Protein AF-A0A1X0S828-F1 (afdb_monomer_lite)

Secondary structure (DSSP, 8-state):
-HHHHHHHHHHTTTT---HHHHHHHHHHHHHHHHHHHHHHH-SSHHHHHHHHHHHHHHHHHHHHHS-TTSSS---HHHHHHHHHHHHHHHHHHHHHHHHTT-----

pLDDT: mean 76.07, std 9.84, range [50.94, 91.0]

Organism: Rhizopus microsporus (NCBI:txid58291)

Radius of gyration: 16.4 Å; chains: 1; bounding box: 39×34×43 Å

Sequence (106 aa):
MIKGLIRQGFDRYVYCTDPATLRELRPKVENTLELLNIAAKRNGYERDIVINLCRLKYHWDKYNLYPPEQGRKVNKNIREAFDRSYDEFVLLKEQLNKDLNLCLPL

Foldseek 3Di:
DVVVQLVVLVVVCVVPPDPVVCVLCVVQNVLQVVLVVCLVPDPDPSVVVSVVLVVLVVVVVVCVVVVVPVPDDPDPVVVVVVVVSVVVSVVVVVCCCVPSVHSGDD

Structure (mmCIF, N/CA/C/O backbone):
data_AF-A0A1X0S828-F1
#
_entry.id   AF-A0A1X0S828-F1
#
loop_
_atom_site.group_PDB
_atom_site.id
_atom_site.type_symbol
_atom_site.label_atom_id
_atom_site.label_alt_id
_atom_site.label_comp_id
_atom_site.label_asym_id
_atom_site.label_entity_id
_atom_site.label_seq_id
_atom_site.pdbx_PDB_ins_code
_atom_site.Cartn_x
_atom_site.Cartn_y
_atom_site.Cartn_z
_atom_site.occupancy
_atom_site.B_iso_or_equiv
_atom_site.auth_seq_id
_atom_site.auth_comp_id
_atom_site.auth_asym_id
_atom_site.auth_atom_id
_atom_site.pdbx_PDB_model_num
ATOM 1 N N . MET A 1 1 ? -11.809 -6.572 0.891 1.00 50.94 1 MET A N 1
ATOM 2 C CA . MET A 1 1 ? -10.766 -7.634 0.898 1.00 50.94 1 MET A CA 1
ATOM 3 C C . MET A 1 1 ? -9.480 -7.052 0.302 1.00 50.94 1 MET A C 1
ATOM 5 O O . MET A 1 1 ? -9.599 -6.359 -0.699 1.00 50.94 1 MET A O 1
ATOM 9 N N . ILE A 1 2 ? -8.283 -7.280 0.869 1.00 55.53 2 ILE A N 1
ATOM 10 C CA . ILE A 1 2 ? -7.039 -6.589 0.434 1.00 55.53 2 ILE A CA 1
ATOM 11 C C . ILE A 1 2 ? -6.616 -6.899 -1.003 1.00 55.53 2 ILE A C 1
ATOM 13 O O . ILE A 1 2 ? -6.082 -6.027 -1.679 1.00 55.53 2 ILE A O 1
ATOM 17 N N . LYS A 1 3 ? -6.970 -8.089 -1.512 1.00 57.62 3 LYS A N 1
ATOM 18 C CA . LYS A 1 3 ? -6.867 -8.407 -2.943 1.00 57.62 3 LYS A CA 1
ATOM 19 C C . LYS A 1 3 ? -7.546 -7.339 -3.806 1.00 57.62 3 LYS A C 1
ATOM 21 O O . LYS A 1 3 ? -7.018 -7.008 -4.851 1.00 57.62 3 LYS A O 1
ATOM 26 N N . GLY A 1 4 ? -8.665 -6.773 -3.347 1.00 62.06 4 GLY A N 1
ATOM 27 C CA . GLY A 1 4 ? -9.373 -5.682 -4.017 1.00 62.06 4 GLY A CA 1
ATOM 28 C C . GLY A 1 4 ? -8.643 -4.338 -3.964 1.00 62.06 4 GLY A C 1
ATOM 29 O O . GLY A 1 4 ? -8.675 -3.627 -4.950 1.00 62.06 4 GLY A O 1
ATOM 30 N N . LEU A 1 5 ? -7.937 -4.006 -2.875 1.00 62.84 5 LEU A N 1
ATOM 31 C CA . LEU A 1 5 ? -7.099 -2.794 -2.802 1.00 62.84 5 LEU A CA 1
ATOM 32 C C . LEU A 1 5 ? -5.894 -2.898 -3.728 1.00 62.84 5 LEU A C 1
ATOM 34 O O . LEU A 1 5 ? -5.643 -2.025 -4.545 1.00 62.84 5 LEU A O 1
ATOM 38 N N . ILE A 1 6 ? -5.139 -3.984 -3.583 1.00 64.25 6 ILE A N 1
ATOM 39 C CA . ILE A 1 6 ? -3.951 -4.225 -4.397 1.00 64.25 6 ILE A CA 1
ATOM 40 C C . ILE A 1 6 ? -4.365 -4.189 -5.869 1.00 64.25 6 ILE A C 1
ATOM 42 O O . ILE A 1 6 ? -3.772 -3.467 -6.662 1.00 64.25 6 ILE A O 1
ATOM 46 N N . ARG A 1 7 ? -5.473 -4.862 -6.201 1.00 68.00 7 ARG A N 1
ATOM 47 C CA . ARG A 1 7 ? -6.074 -4.820 -7.530 1.00 68.00 7 ARG A CA 1
ATOM 48 C C . ARG A 1 7 ? -6.531 -3.419 -7.945 1.00 68.00 7 ARG A C 1
ATOM 50 O O . ARG A 1 7 ? -6.252 -3.065 -9.070 1.00 68.00 7 ARG A O 1
ATOM 57 N N . GLN A 1 8 ? -7.109 -2.590 -7.073 1.00 69.44 8 GLN A N 1
ATOM 58 C CA . GLN A 1 8 ? -7.425 -1.183 -7.384 1.00 69.44 8 GLN A CA 1
ATOM 59 C C . GLN A 1 8 ? -6.179 -0.357 -7.741 1.00 69.44 8 GLN A C 1
ATOM 61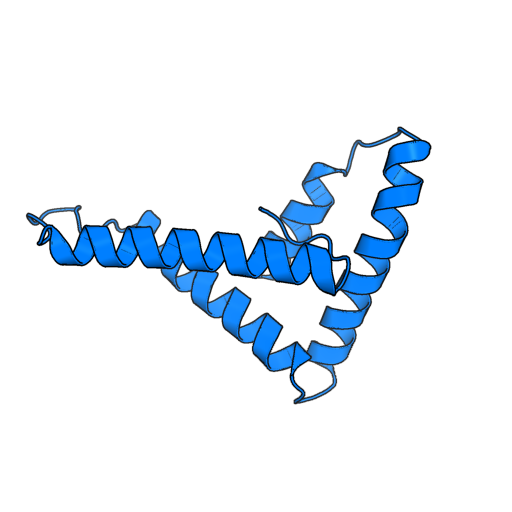 O O . GLN A 1 8 ? -6.240 0.480 -8.640 1.00 69.44 8 GLN A O 1
ATOM 66 N N . GLY A 1 9 ? -5.048 -0.604 -7.069 1.00 69.75 9 GLY A N 1
ATOM 67 C CA . GLY A 1 9 ? -3.764 0.018 -7.407 1.00 69.75 9 GLY A CA 1
ATOM 68 C C . GLY A 1 9 ? -3.300 -0.351 -8.818 1.00 69.75 9 GLY A C 1
ATOM 69 O O . GLY A 1 9 ? -2.872 0.520 -9.570 1.00 69.75 9 GLY A O 1
ATOM 70 N N . PHE A 1 10 ? -3.465 -1.618 -9.205 1.00 72.12 10 PHE A N 1
ATOM 71 C CA . PHE A 1 10 ? -3.171 -2.109 -10.555 1.00 72.12 10 PHE A CA 1
ATOM 72 C C . PHE A 1 10 ? -4.188 -1.648 -11.609 1.00 72.12 10 PHE A C 1
ATOM 74 O O . PHE A 1 10 ? -3.801 -1.221 -12.696 1.00 72.12 10 PHE A O 1
ATOM 81 N N . ASP A 1 11 ? -5.479 -1.685 -11.282 1.00 78.56 11 ASP A N 1
ATOM 82 C CA . ASP A 1 11 ? -6.587 -1.338 -12.173 1.00 78.56 11 ASP A CA 1
ATOM 83 C C . ASP A 1 11 ? -6.494 0.131 -12.620 1.00 78.56 11 ASP A C 1
ATOM 85 O O . ASP A 1 11 ? -6.839 0.455 -13.756 1.00 78.56 11 ASP A O 1
ATOM 89 N N . ARG A 1 12 ? -5.946 1.018 -11.772 1.00 76.50 12 ARG A N 1
ATOM 90 C CA . ARG A 1 12 ? -5.702 2.433 -12.108 1.00 76.50 12 ARG A CA 1
ATOM 91 C C . ARG A 1 12 ? -4.809 2.614 -13.339 1.00 76.50 12 ARG A C 1
ATOM 93 O O . ARG A 1 12 ? -4.944 3.610 -14.044 1.00 76.50 12 ARG A O 1
ATOM 100 N N . TYR A 1 13 ? -3.923 1.657 -13.603 1.00 78.19 13 TYR A N 1
ATOM 101 C CA . TYR A 1 13 ? -2.970 1.701 -14.709 1.00 78.19 13 TYR A CA 1
ATOM 102 C C . TYR A 1 13 ? -3.255 0.644 -15.781 1.00 78.19 13 TYR A C 1
ATOM 104 O O . TYR A 1 13 ? -2.434 0.457 -16.674 1.00 78.19 13 TYR A O 1
ATOM 112 N N . VAL A 1 14 ? -4.417 -0.024 -15.743 1.00 80.19 14 VAL A N 1
ATOM 113 C CA . VAL A 1 14 ? -4.727 -1.149 -16.647 1.00 80.19 14 VAL A CA 1
ATOM 114 C C . VAL A 1 14 ? -4.751 -0.748 -18.127 1.00 80.19 14 VAL A C 1
ATOM 116 O O . VAL A 1 14 ? -4.454 -1.563 -18.994 1.00 80.19 14 VAL A O 1
ATOM 119 N N . TYR A 1 15 ? -5.057 0.521 -18.411 1.00 82.69 15 TYR A N 1
ATOM 120 C CA . TYR A 1 15 ? -5.063 1.098 -19.759 1.00 82.69 15 TYR A CA 1
ATOM 121 C C . TYR A 1 15 ? -3.844 1.991 -20.034 1.00 82.69 15 TYR A C 1
ATOM 123 O O . TYR A 1 15 ? -3.821 2.712 -21.029 1.00 82.69 15 TYR A O 1
ATOM 131 N N . CYS A 1 16 ? -2.840 1.995 -19.151 1.00 81.88 16 CYS A N 1
ATOM 132 C CA . CYS A 1 16 ? -1.635 2.787 -19.355 1.00 81.88 16 CYS A CA 1
ATOM 133 C C . CYS A 1 16 ? -0.797 2.167 -20.479 1.00 81.88 16 CYS A C 1
ATOM 135 O O . CYS A 1 16 ? -0.304 1.048 -20.356 1.00 81.88 16 CYS A O 1
ATOM 137 N N . THR A 1 17 ? -0.631 2.901 -21.576 1.00 84.56 17 THR A N 1
ATOM 138 C CA . THR A 1 17 ? 0.182 2.487 -22.731 1.00 84.56 17 THR A CA 1
ATOM 139 C C . THR A 1 17 ? 1.461 3.306 -22.880 1.00 84.56 17 THR A C 1
ATOM 141 O O . THR A 1 17 ? 2.261 3.026 -23.769 1.00 84.56 17 THR A O 1
ATOM 144 N N . ASP A 1 18 ? 1.656 4.324 -22.037 1.00 91.00 18 ASP A N 1
ATOM 145 C CA . ASP A 1 18 ? 2.819 5.204 -22.101 1.00 91.00 18 ASP A CA 1
ATOM 146 C C . ASP A 1 18 ? 4.103 4.463 -21.661 1.00 91.00 18 ASP A C 1
ATOM 148 O O . ASP A 1 18 ? 4.201 4.023 -20.509 1.00 91.00 18 ASP A O 1
ATOM 152 N N . PRO A 1 19 ? 5.117 4.322 -22.536 1.00 87.62 19 PRO A N 1
ATOM 153 C CA . PRO A 1 19 ? 6.315 3.540 -22.231 1.00 87.62 19 PRO A CA 1
ATOM 154 C C . PRO A 1 19 ? 7.203 4.117 -21.122 1.00 87.62 19 PRO A C 1
ATOM 156 O O . PRO A 1 19 ? 8.026 3.382 -20.568 1.00 87.62 19 PRO A O 1
ATOM 159 N N . ALA A 1 20 ? 7.123 5.420 -20.834 1.00 88.94 20 ALA A N 1
ATOM 160 C CA . ALA A 1 20 ? 7.870 6.027 -19.733 1.00 88.94 20 ALA A CA 1
ATOM 161 C C . ALA A 1 20 ? 7.209 5.672 -18.394 1.00 88.94 20 ALA A C 1
ATOM 163 O O . ALA A 1 20 ? 7.852 5.103 -17.513 1.00 88.94 20 ALA A O 1
ATOM 164 N N . THR A 1 21 ? 5.896 5.866 -18.307 1.00 83.94 21 THR A N 1
ATOM 165 C CA . THR A 1 21 ? 5.081 5.525 -17.137 1.00 83.94 21 THR A CA 1
ATOM 166 C C . THR A 1 21 ? 5.150 4.029 -16.816 1.00 83.94 21 THR A C 1
ATOM 168 O O . THR A 1 21 ? 5.357 3.645 -15.666 1.00 83.94 21 THR A O 1
ATOM 171 N N . LEU A 1 22 ? 5.060 3.154 -17.824 1.00 83.56 22 LEU A N 1
ATOM 172 C CA . LEU A 1 22 ? 5.186 1.704 -17.625 1.00 83.56 22 LEU A CA 1
ATOM 173 C C . LEU A 1 22 ? 6.567 1.293 -17.092 1.00 83.56 22 LEU A C 1
ATOM 175 O O . LEU A 1 22 ? 6.658 0.378 -16.270 1.00 83.56 22 LEU A O 1
ATOM 179 N N . ARG A 1 23 ? 7.639 1.974 -17.522 1.00 87.75 23 ARG A N 1
ATOM 180 C CA . ARG A 1 23 ? 8.996 1.734 -17.007 1.00 87.75 23 ARG A CA 1
ATOM 181 C C . ARG A 1 23 ? 9.123 2.100 -15.532 1.00 87.75 23 ARG A C 1
ATOM 183 O O . ARG A 1 23 ? 9.769 1.362 -14.795 1.00 87.75 23 ARG A O 1
ATOM 190 N N . GLU A 1 24 ? 8.488 3.182 -15.098 1.00 86.44 24 GLU A N 1
ATOM 191 C CA . GLU A 1 24 ? 8.484 3.597 -13.691 1.00 86.44 24 GLU A CA 1
ATOM 192 C C . GLU A 1 24 ? 7.598 2.714 -12.804 1.00 86.44 24 GLU A C 1
ATOM 194 O O . GLU A 1 24 ? 7.929 2.453 -11.646 1.00 86.44 24 GLU A O 1
ATOM 199 N N . LEU A 1 25 ? 6.468 2.239 -13.334 1.00 83.81 25 LEU A N 1
ATOM 200 C CA . LEU A 1 25 ? 5.530 1.400 -12.588 1.00 83.81 25 LEU A CA 1
ATOM 201 C C . LEU A 1 25 ? 6.057 -0.017 -12.378 1.00 83.81 25 LEU A C 1
ATOM 203 O O . LEU A 1 25 ? 5.844 -0.589 -11.311 1.00 83.81 25 LEU A O 1
ATOM 207 N N . ARG A 1 26 ? 6.762 -0.582 -13.362 1.00 85.38 26 ARG A N 1
ATOM 208 C CA . ARG A 1 26 ? 7.256 -1.964 -13.319 1.00 85.38 26 ARG A CA 1
ATOM 209 C C . ARG A 1 26 ? 7.973 -2.352 -12.012 1.00 85.38 26 ARG A C 1
ATOM 211 O O . ARG A 1 26 ? 7.529 -3.321 -11.397 1.00 85.38 26 ARG A O 1
ATOM 218 N N . PRO A 1 27 ? 8.997 -1.625 -11.527 1.00 87.56 27 PRO A N 1
ATOM 219 C CA . PRO A 1 27 ? 9.657 -1.984 -10.271 1.00 87.56 27 PRO A CA 1
ATOM 220 C C . PRO A 1 27 ? 8.709 -1.896 -9.066 1.00 87.56 27 PRO A C 1
ATOM 222 O O . PRO A 1 27 ? 8.810 -2.702 -8.145 1.00 87.56 27 PRO A O 1
ATOM 225 N N . LYS A 1 28 ? 7.736 -0.973 -9.080 1.00 86.06 28 LYS A N 1
ATOM 226 C CA . LYS A 1 28 ? 6.744 -0.851 -8.000 1.00 86.06 28 LYS A CA 1
ATOM 227 C C . LYS A 1 28 ? 5.816 -2.051 -7.930 1.00 86.06 28 LYS A C 1
ATOM 229 O O . LYS A 1 28 ? 5.473 -2.525 -6.845 1.00 86.06 28 LYS A O 1
ATOM 234 N N . VAL A 1 29 ? 5.412 -2.543 -9.096 1.00 83.75 29 VAL A N 1
ATOM 235 C CA . VAL A 1 29 ? 4.616 -3.762 -9.238 1.00 83.75 29 VAL A CA 1
ATOM 236 C C . VAL A 1 29 ? 5.383 -4.966 -8.702 1.00 83.75 29 VAL A C 1
ATOM 238 O O . VAL A 1 29 ? 4.855 -5.694 -7.863 1.00 83.75 29 VAL A O 1
ATOM 241 N N . GLU A 1 30 ? 6.622 -5.147 -9.155 1.00 87.69 30 GLU A N 1
ATOM 242 C CA . GLU A 1 30 ? 7.481 -6.267 -8.762 1.00 87.69 30 GLU A CA 1
ATOM 243 C C . GLU A 1 30 ? 7.712 -6.274 -7.240 1.00 87.69 30 GLU A C 1
ATOM 245 O O . GLU A 1 30 ? 7.439 -7.283 -6.588 1.00 87.69 30 GLU A O 1
ATOM 250 N N . ASN A 1 31 ? 8.058 -5.126 -6.648 1.00 87.56 31 ASN A N 1
ATOM 251 C CA . ASN A 1 31 ? 8.231 -4.985 -5.198 1.00 87.56 31 ASN A CA 1
ATOM 2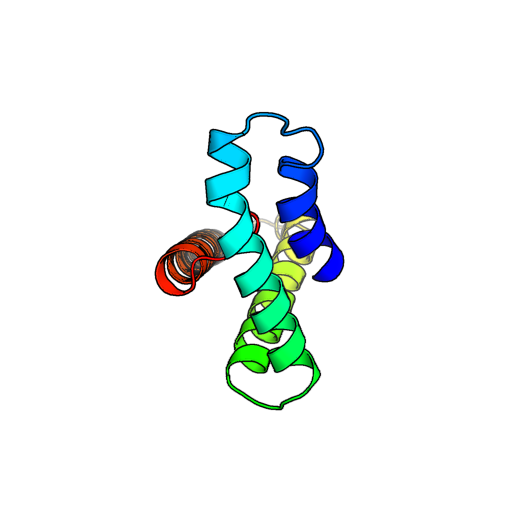52 C C . ASN A 1 31 ? 6.947 -5.286 -4.413 1.00 87.56 31 ASN A C 1
ATOM 254 O O . ASN A 1 31 ? 6.981 -5.948 -3.375 1.00 87.56 31 ASN A O 1
ATOM 258 N N . THR A 1 32 ? 5.796 -4.824 -4.911 1.00 84.69 32 THR A N 1
ATOM 259 C CA . THR A 1 32 ? 4.501 -5.072 -4.260 1.00 84.69 32 THR A CA 1
ATOM 260 C C . THR A 1 32 ? 4.152 -6.557 -4.275 1.00 84.69 32 THR A C 1
ATOM 262 O O . THR A 1 32 ? 3.688 -7.090 -3.269 1.00 84.69 32 THR A O 1
ATOM 265 N N . LEU A 1 33 ? 4.387 -7.248 -5.393 1.00 85.56 33 LEU A N 1
ATOM 266 C CA . LEU A 1 33 ? 4.155 -8.688 -5.490 1.00 85.56 33 LEU A CA 1
ATOM 267 C C . LEU A 1 33 ? 5.103 -9.476 -4.583 1.00 85.56 33 LEU A C 1
ATOM 269 O O . LEU A 1 33 ? 4.656 -10.411 -3.917 1.00 85.56 33 LEU A O 1
ATOM 273 N N . GLU A 1 34 ? 6.371 -9.076 -4.508 1.00 88.56 34 GLU A N 1
ATOM 274 C CA . GLU A 1 34 ? 7.363 -9.720 -3.648 1.00 88.56 34 GLU A CA 1
ATOM 275 C C . GLU A 1 34 ? 7.004 -9.568 -2.164 1.00 88.56 34 GLU A C 1
ATOM 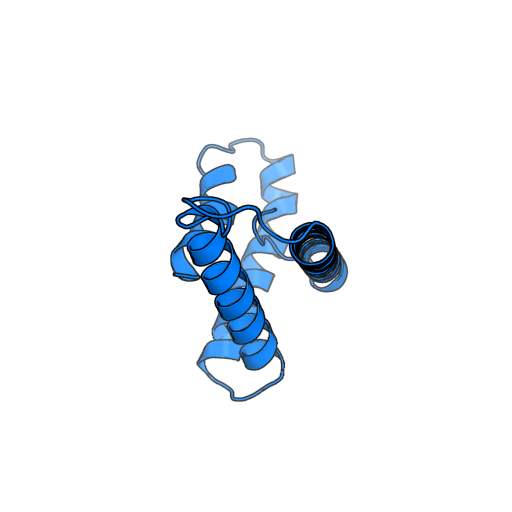277 O O . GLU A 1 34 ? 6.959 -10.564 -1.440 1.00 88.56 34 GLU A O 1
ATOM 282 N N . LEU A 1 35 ? 6.615 -8.363 -1.724 1.00 85.88 35 LEU A N 1
ATOM 283 C CA . LEU A 1 35 ? 6.127 -8.115 -0.363 1.00 85.88 35 LEU A CA 1
ATOM 284 C C . LEU A 1 35 ? 4.967 -9.055 -0.002 1.00 85.88 35 LEU A C 1
ATOM 286 O O . LEU A 1 35 ? 4.955 -9.665 1.067 1.00 85.88 35 LEU A O 1
ATOM 290 N N . LEU A 1 36 ? 3.996 -9.204 -0.905 1.00 83.50 36 LEU A N 1
ATOM 291 C CA . LEU A 1 36 ? 2.835 -10.071 -0.694 1.00 83.50 36 LEU A CA 1
ATOM 292 C C . LEU A 1 36 ? 3.214 -11.553 -0.669 1.00 83.50 36 LEU A C 1
ATOM 294 O O . LEU A 1 36 ? 2.659 -12.320 0.119 1.00 83.50 36 LEU A O 1
ATOM 298 N N . ASN A 1 37 ? 4.157 -11.957 -1.516 1.00 86.44 37 ASN A N 1
ATOM 299 C CA . ASN A 1 37 ? 4.679 -13.317 -1.566 1.00 86.44 37 ASN A CA 1
ATOM 300 C C . ASN A 1 37 ? 5.400 -13.676 -0.257 1.00 86.44 37 ASN A C 1
ATOM 302 O O . ASN A 1 37 ? 5.169 -14.750 0.305 1.00 86.44 37 ASN A O 1
ATOM 306 N N . ILE A 1 38 ? 6.217 -12.758 0.269 1.00 85.88 38 ILE A N 1
ATOM 307 C CA . ILE A 1 38 ? 6.911 -12.915 1.552 1.00 85.88 38 ILE A CA 1
ATOM 308 C C . ILE A 1 38 ? 5.899 -12.960 2.700 1.00 85.88 38 ILE A C 1
ATOM 310 O O . ILE A 1 38 ? 5.924 -13.904 3.492 1.00 85.88 38 ILE A O 1
ATOM 314 N N . ALA A 1 39 ? 4.956 -12.014 2.740 1.00 84.56 39 ALA A N 1
ATOM 315 C CA . ALA A 1 39 ? 3.889 -11.954 3.739 1.00 84.56 39 ALA A CA 1
ATOM 316 C C . ALA A 1 39 ? 3.026 -13.230 3.780 1.00 84.56 39 ALA A C 1
ATOM 318 O O . ALA A 1 39 ? 2.569 -13.653 4.845 1.00 84.56 39 ALA A O 1
ATOM 319 N N . ALA A 1 40 ? 2.794 -13.860 2.624 1.00 82.31 40 ALA A N 1
ATOM 320 C CA . ALA A 1 40 ? 2.031 -15.101 2.528 1.00 82.31 40 ALA A CA 1
ATOM 321 C C . ALA A 1 40 ? 2.812 -16.323 3.041 1.00 82.31 40 ALA A C 1
ATOM 323 O O . ALA A 1 40 ? 2.215 -17.225 3.630 1.00 82.31 40 ALA A O 1
ATOM 324 N N . LYS A 1 41 ? 4.130 -16.362 2.816 1.00 83.56 41 LYS A N 1
ATOM 325 C CA . LYS A 1 41 ? 4.987 -17.521 3.119 1.00 83.56 41 LYS A CA 1
ATOM 326 C C . LYS A 1 41 ? 5.579 -17.506 4.525 1.00 83.56 41 LYS A C 1
ATOM 328 O O . LYS A 1 41 ? 5.840 -18.573 5.074 1.00 83.56 41 LYS A O 1
ATOM 333 N N . ARG A 1 42 ? 5.844 -16.328 5.092 1.00 76.38 42 ARG A N 1
ATOM 334 C CA . ARG A 1 42 ? 6.558 -16.166 6.366 1.00 76.38 42 ARG A CA 1
ATOM 335 C C . ARG A 1 42 ? 5.708 -15.402 7.377 1.00 76.38 42 ARG A C 1
ATOM 337 O O . ARG A 1 42 ? 4.949 -14.509 7.018 1.00 76.38 42 ARG A O 1
ATOM 344 N N . ASN A 1 43 ? 5.877 -15.720 8.658 1.00 75.00 43 ASN A N 1
ATOM 345 C CA . ASN A 1 43 ? 5.368 -14.899 9.761 1.00 75.00 43 ASN A CA 1
ATOM 346 C C . ASN A 1 43 ? 6.411 -13.831 10.126 1.00 75.00 43 ASN A C 1
ATOM 348 O O . ASN A 1 43 ? 7.010 -13.892 11.194 1.00 75.00 43 ASN A O 1
ATOM 352 N N . GLY A 1 44 ? 6.683 -12.927 9.183 1.00 82.50 44 GLY A N 1
ATOM 353 C CA . GLY A 1 44 ? 7.614 -11.806 9.344 1.00 82.50 44 GLY A CA 1
ATOM 354 C C . GLY A 1 44 ? 6.906 -10.452 9.348 1.00 82.50 44 GLY A C 1
ATOM 355 O O . GLY A 1 44 ? 5.681 -10.380 9.226 1.00 82.50 44 GLY A O 1
ATOM 356 N N . TYR A 1 45 ? 7.687 -9.375 9.431 1.00 83.00 45 TYR A N 1
ATOM 357 C CA . TYR A 1 45 ? 7.180 -8.000 9.450 1.00 83.00 45 TYR A CA 1
ATOM 358 C C . TYR A 1 45 ? 6.291 -7.668 8.243 1.00 83.00 45 TYR A C 1
ATOM 360 O O . TYR A 1 45 ? 5.308 -6.946 8.377 1.00 83.00 45 TYR A O 1
ATOM 368 N N . GLU A 1 46 ? 6.569 -8.242 7.073 1.00 83.12 46 GLU A N 1
ATOM 369 C CA . GLU A 1 46 ? 5.776 -8.070 5.853 1.00 83.12 46 GLU A CA 1
ATOM 370 C C . GLU A 1 46 ? 4.338 -8.561 6.044 1.00 83.12 46 GLU A C 1
ATOM 372 O O . GLU A 1 46 ? 3.383 -7.932 5.584 1.00 83.12 46 GLU A O 1
ATOM 377 N N . ARG A 1 47 ? 4.170 -9.671 6.770 1.00 82.75 47 ARG A N 1
ATOM 378 C CA . ARG A 1 47 ? 2.853 -10.214 7.105 1.00 82.75 47 ARG A CA 1
ATOM 379 C C . ARG A 1 47 ? 2.094 -9.266 8.021 1.00 82.75 47 ARG A C 1
ATOM 381 O O . ARG A 1 47 ? 0.914 -9.018 7.776 1.00 82.75 47 ARG A O 1
ATOM 388 N N . ASP A 1 48 ? 2.762 -8.720 9.030 1.00 82.88 48 ASP A N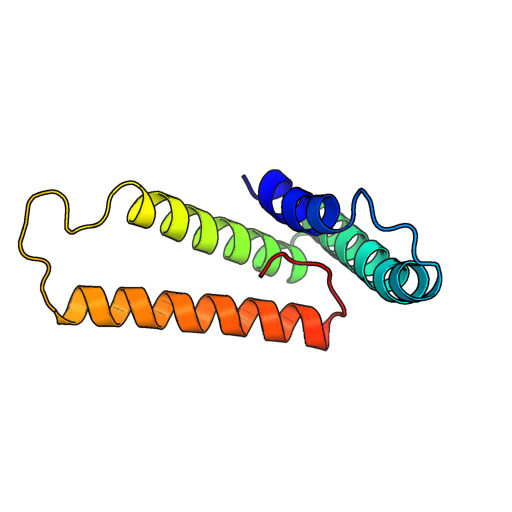 1
ATOM 389 C CA . ASP A 1 48 ? 2.150 -7.775 9.964 1.00 82.88 48 ASP A CA 1
ATOM 390 C C . ASP A 1 48 ? 1.747 -6.477 9.262 1.00 82.88 48 ASP A C 1
ATOM 392 O O . ASP A 1 48 ? 0.628 -6.003 9.459 1.00 82.88 48 ASP A O 1
ATOM 396 N N . ILE A 1 49 ? 2.594 -5.955 8.367 1.00 81.75 49 ILE A N 1
ATOM 397 C CA . ILE A 1 49 ? 2.276 -4.798 7.517 1.00 81.75 49 ILE A CA 1
ATOM 398 C C . ILE A 1 49 ? 1.002 -5.074 6.712 1.00 81.75 49 ILE A C 1
ATOM 400 O O . ILE A 1 49 ? 0.041 -4.306 6.778 1.00 81.75 49 ILE A O 1
ATOM 404 N N . VAL A 1 50 ? 0.947 -6.202 5.999 1.00 80.06 50 VAL A N 1
ATOM 405 C CA . VAL A 1 50 ? -0.214 -6.572 5.176 1.00 80.06 50 VAL A CA 1
ATOM 406 C C . VAL A 1 50 ? -1.475 -6.751 6.030 1.00 80.06 50 VAL A C 1
ATOM 408 O O . VAL A 1 50 ? -2.542 -6.261 5.652 1.00 80.06 50 VAL A O 1
ATOM 411 N N . ILE A 1 51 ? -1.388 -7.411 7.189 1.00 81.19 51 ILE A N 1
ATOM 412 C CA . ILE A 1 51 ? -2.525 -7.610 8.103 1.00 81.19 51 ILE A CA 1
ATOM 413 C C . ILE A 1 51 ? -3.018 -6.279 8.672 1.00 81.19 51 ILE A C 1
ATOM 415 O O . ILE A 1 51 ? -4.230 -6.051 8.722 1.00 81.19 51 ILE A O 1
ATOM 419 N N . ASN A 1 52 ? -2.115 -5.393 9.081 1.00 80.19 52 ASN A N 1
ATOM 420 C CA . ASN A 1 52 ? -2.481 -4.095 9.636 1.00 80.19 52 ASN A CA 1
ATOM 421 C C . ASN A 1 52 ? -3.161 -3.224 8.578 1.00 80.19 52 ASN A C 1
ATOM 423 O O . ASN A 1 52 ? -4.240 -2.693 8.840 1.00 80.19 52 ASN A O 1
ATOM 427 N N . LEU A 1 53 ? -2.635 -3.191 7.349 1.00 78.62 53 LEU A N 1
ATOM 428 C CA . LEU A 1 53 ? -3.298 -2.533 6.219 1.00 78.62 53 LEU A CA 1
ATOM 429 C C . LEU A 1 53 ? -4.694 -3.123 5.949 1.00 78.62 53 LEU A C 1
ATOM 431 O O . LEU A 1 53 ? -5.649 -2.375 5.726 1.00 78.62 53 LEU A O 1
ATOM 435 N N . CYS A 1 54 ? -4.853 -4.455 6.022 1.00 76.62 54 CYS A N 1
ATOM 436 C CA . CYS A 1 54 ? -6.165 -5.105 5.893 1.00 76.62 54 CYS A CA 1
ATOM 437 C C . CYS A 1 54 ? -7.150 -4.631 6.965 1.00 76.62 54 CYS A C 1
ATOM 439 O O . CYS A 1 54 ? -8.302 -4.325 6.652 1.00 76.62 54 CYS A O 1
ATOM 441 N N . ARG A 1 55 ? -6.715 -4.637 8.231 1.00 75.75 55 ARG A N 1
ATOM 442 C CA . ARG A 1 55 ? -7.549 -4.292 9.387 1.00 75.75 55 ARG A CA 1
ATOM 443 C C . ARG A 1 55 ? -7.972 -2.833 9.325 1.00 75.75 55 ARG A C 1
ATOM 445 O O . ARG A 1 55 ? -9.163 -2.558 9.438 1.00 75.75 55 ARG A O 1
ATOM 452 N N . LEU A 1 56 ? -7.028 -1.930 9.068 1.00 76.00 56 LEU A N 1
ATOM 453 C CA . LEU A 1 56 ? -7.291 -0.497 8.947 1.00 76.00 56 LEU A CA 1
ATOM 454 C C . LEU A 1 56 ? -8.322 -0.215 7.853 1.00 76.00 56 LEU A C 1
ATOM 456 O O . LEU A 1 56 ? -9.322 0.449 8.123 1.00 76.00 56 LEU A O 1
ATOM 460 N N . LYS A 1 57 ? -8.181 -0.820 6.664 1.00 75.50 57 LYS A N 1
ATOM 461 C CA . LYS A 1 57 ? -9.214 -0.682 5.629 1.00 75.50 57 LYS A CA 1
ATOM 462 C C . LYS A 1 57 ? -10.558 -1.272 6.045 1.00 75.50 57 LYS A C 1
ATOM 464 O O . LYS A 1 57 ? -11.586 -0.676 5.758 1.00 75.50 57 LYS A O 1
ATOM 469 N N . TYR A 1 58 ? -10.582 -2.450 6.664 1.00 75.94 58 TYR A N 1
ATOM 470 C CA . TYR A 1 58 ? -11.847 -3.049 7.091 1.00 75.94 58 TYR A CA 1
ATOM 471 C C . TYR A 1 58 ? -12.605 -2.127 8.050 1.00 75.94 58 TYR A C 1
ATOM 473 O O . TYR A 1 58 ? -13.806 -1.923 7.884 1.00 75.94 58 TYR A O 1
ATOM 481 N N . HIS A 1 59 ? -11.901 -1.551 9.025 1.00 73.44 59 HIS A N 1
ATOM 482 C CA . HIS A 1 59 ? -12.490 -0.579 9.935 1.00 73.44 59 HIS A CA 1
ATOM 483 C C . HIS A 1 59 ? -12.962 0.662 9.178 1.00 73.44 59 HIS A C 1
ATOM 485 O O . HIS A 1 59 ? -14.110 1.055 9.357 1.00 73.44 59 HIS A O 1
ATOM 491 N N . TRP A 1 60 ? -12.147 1.201 8.269 1.00 73.06 60 TRP A N 1
ATOM 492 C CA . TRP A 1 60 ? -12.547 2.314 7.411 1.00 73.06 60 TRP A CA 1
ATOM 493 C C . TRP A 1 60 ? -13.839 2.029 6.641 1.00 73.06 60 TRP A C 1
ATOM 495 O O . TRP A 1 60 ? -14.824 2.738 6.814 1.00 73.06 60 TRP A O 1
ATOM 505 N N . ASP A 1 61 ? -13.876 0.957 5.847 1.00 74.12 61 ASP A N 1
ATOM 506 C CA . ASP A 1 61 ? -15.036 0.605 5.023 1.00 74.12 61 ASP A CA 1
ATOM 507 C C . ASP A 1 61 ? -16.284 0.391 5.896 1.00 74.12 61 ASP A C 1
ATOM 509 O O . ASP A 1 61 ? -17.375 0.841 5.548 1.00 74.12 61 ASP A O 1
ATOM 513 N N . LYS A 1 62 ? -16.127 -0.244 7.066 1.00 70.38 62 LYS A N 1
ATOM 514 C CA . LYS A 1 62 ? -17.222 -0.484 8.014 1.00 70.38 62 LYS A CA 1
ATOM 515 C C . LYS A 1 62 ? -17.792 0.815 8.585 1.00 70.38 62 LYS A C 1
ATOM 517 O O . LYS A 1 62 ? -19.011 0.960 8.628 1.00 70.38 62 LYS A O 1
ATOM 522 N N . TYR A 1 63 ? -16.935 1.733 9.026 1.00 66.38 63 TYR A N 1
ATOM 523 C CA . TYR A 1 63 ? -17.361 3.007 9.611 1.00 66.38 63 TYR A CA 1
ATOM 524 C C . TYR A 1 63 ? -17.766 4.043 8.558 1.00 66.38 63 TYR A C 1
ATOM 526 O O . TYR A 1 63 ? -18.494 4.969 8.885 1.00 66.38 63 TYR A O 1
ATOM 534 N N . ASN A 1 64 ? -17.356 3.879 7.300 1.00 66.69 64 ASN A N 1
ATOM 535 C CA . ASN A 1 64 ? -17.812 4.718 6.195 1.00 66.69 64 ASN A CA 1
ATOM 536 C C . ASN A 1 64 ? -19.190 4.263 5.663 1.00 66.69 64 ASN A C 1
ATOM 538 O O . ASN A 1 64 ? -20.021 5.092 5.309 1.00 66.69 64 ASN A O 1
ATOM 542 N N . LEU A 1 65 ? -19.470 2.949 5.653 1.00 55.75 65 LEU A N 1
ATOM 543 C CA . LEU A 1 65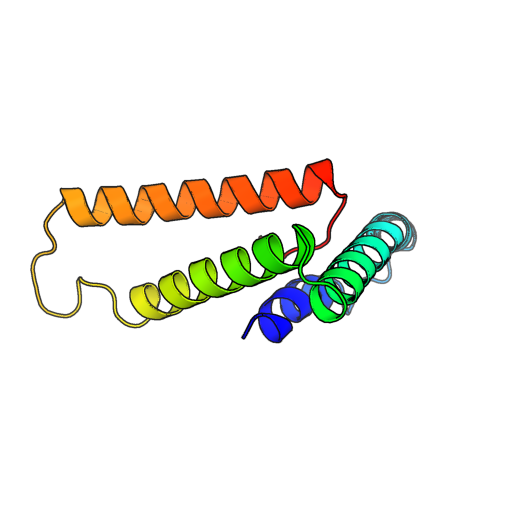 ? -20.793 2.383 5.321 1.00 55.75 65 LEU A CA 1
ATOM 544 C C . LEU A 1 65 ? -21.827 2.595 6.432 1.00 55.75 65 LEU A C 1
ATOM 546 O O . LEU A 1 65 ? -23.000 2.840 6.154 1.00 55.75 65 LEU A O 1
ATOM 550 N N . TYR A 1 66 ? -21.377 2.521 7.684 1.00 55.62 66 TYR A N 1
ATOM 551 C CA . TYR A 1 66 ? -22.155 2.864 8.866 1.00 55.62 66 TYR A CA 1
ATOM 552 C C . TYR A 1 66 ? -21.468 4.019 9.587 1.00 55.62 66 TYR A C 1
ATOM 554 O O . TYR A 1 66 ? -20.822 3.788 10.619 1.00 55.62 66 TYR A O 1
ATOM 562 N N . PRO A 1 67 ? -21.591 5.256 9.061 1.00 57.00 67 PRO A N 1
ATOM 563 C CA . PRO A 1 67 ? -21.146 6.427 9.786 1.00 57.00 67 PRO A CA 1
ATOM 564 C C . PRO A 1 67 ? -21.740 6.350 11.187 1.00 57.00 67 PRO A C 1
ATOM 566 O O . PRO A 1 67 ? -22.946 6.105 11.310 1.00 57.00 67 PRO A O 1
ATOM 569 N N . PRO A 1 68 ? -20.961 6.591 12.254 1.00 57.16 68 PRO A N 1
ATOM 570 C CA . PRO A 1 68 ? -21.523 6.684 13.602 1.00 57.16 68 PRO A CA 1
ATOM 571 C C . PRO A 1 68 ? -22.649 7.740 13.691 1.00 57.16 68 PRO A C 1
ATOM 573 O O . PRO A 1 68 ? -23.412 7.763 14.652 1.00 57.16 68 PRO A O 1
ATOM 576 N N . GLU A 1 69 ? -22.772 8.580 12.660 1.00 58.34 69 GLU A N 1
ATOM 577 C CA . GLU A 1 69 ? -23.795 9.596 12.428 1.00 58.34 69 GLU A CA 1
ATOM 578 C C . GLU A 1 69 ? -25.167 9.061 11.994 1.00 58.34 69 GLU A C 1
ATOM 580 O O . GLU A 1 69 ? -26.132 9.824 12.053 1.00 58.34 69 GLU A O 1
ATOM 585 N N . GLN A 1 70 ? -25.303 7.791 11.578 1.00 50.94 70 GLN A N 1
ATOM 586 C CA . GLN A 1 70 ? -26.607 7.207 11.228 1.00 50.94 70 GLN A CA 1
ATOM 587 C C . GLN A 1 70 ? -27.461 7.001 12.495 1.00 50.94 70 GLN A C 1
ATOM 589 O O . GLN A 1 70 ? -27.588 5.904 13.033 1.00 50.94 70 GLN A O 1
ATOM 594 N N . GLY A 1 71 ? -28.041 8.101 12.986 1.00 54.66 71 GLY A N 1
ATOM 595 C CA . GLY A 1 71 ? -29.113 8.138 13.983 1.00 54.66 71 GLY A CA 1
ATOM 596 C C . GLY A 1 71 ? -28.774 8.765 15.340 1.00 54.66 71 GLY A C 1
ATOM 597 O O . GLY A 1 71 ? -29.683 8.939 16.151 1.00 54.66 71 GLY A O 1
ATOM 598 N N . ARG A 1 72 ? -27.517 9.134 15.633 1.00 58.94 72 ARG A N 1
ATOM 599 C CA . ARG A 1 72 ? -27.145 9.785 16.909 1.00 58.94 72 ARG A CA 1
ATOM 600 C C . ARG A 1 72 ? -26.151 10.925 16.696 1.00 58.94 72 ARG A C 1
ATOM 602 O O . ARG A 1 72 ? -25.235 10.804 15.892 1.00 58.94 72 ARG A O 1
ATOM 609 N N . LYS A 1 73 ? -26.307 12.021 17.457 1.00 60.22 73 LYS A N 1
ATOM 610 C CA . LYS A 1 73 ? -25.301 13.095 17.565 1.00 60.22 73 LYS A CA 1
ATOM 611 C C . LYS A 1 73 ? -23.989 12.477 18.052 1.00 60.22 73 LYS A C 1
ATOM 613 O O . LYS A 1 73 ? -23.844 12.190 19.239 1.00 60.22 73 LYS A O 1
ATOM 618 N N . VAL A 1 74 ? -23.057 12.240 17.135 1.00 60.47 74 VAL A N 1
ATOM 619 C CA . VAL A 1 74 ? -21.714 11.766 17.470 1.00 60.47 74 VAL A CA 1
ATOM 620 C C . VAL A 1 74 ? -21.017 12.867 18.257 1.00 60.47 74 VAL A C 1
ATOM 622 O O . VAL A 1 74 ? -21.056 14.037 17.880 1.00 60.47 74 VAL A O 1
ATOM 625 N N . ASN A 1 75 ? -20.406 12.500 19.381 1.00 66.94 75 ASN A N 1
ATOM 626 C CA . ASN A 1 75 ? -19.571 13.419 20.143 1.00 66.94 75 ASN A CA 1
ATOM 627 C C . ASN A 1 75 ? -18.460 13.943 19.217 1.00 66.94 75 ASN A C 1
ATOM 629 O O . ASN A 1 75 ? -17.752 13.140 18.609 1.00 66.94 75 ASN A O 1
ATOM 633 N N . LYS A 1 76 ? -18.308 15.268 19.112 1.00 72.38 76 LYS A N 1
ATOM 634 C CA . LYS A 1 76 ? -17.329 15.939 18.240 1.00 72.38 76 LYS A CA 1
ATOM 635 C C . LYS A 1 76 ? -15.924 15.326 18.356 1.00 72.38 76 LYS A C 1
ATOM 637 O O . LYS A 1 76 ? -15.268 15.105 17.344 1.00 72.38 76 LYS A O 1
ATOM 642 N N . ASN A 1 77 ? -15.529 14.929 19.565 1.00 74.00 77 ASN A N 1
ATOM 643 C CA . ASN A 1 77 ? -14.230 14.313 19.842 1.00 74.00 77 ASN A CA 1
ATOM 644 C C . ASN A 1 77 ? -14.037 12.955 19.142 1.00 74.00 77 ASN A C 1
ATOM 646 O O . ASN A 1 77 ? -12.924 12.607 18.763 1.00 74.00 77 ASN A O 1
ATOM 650 N N . ILE A 1 78 ? -15.111 12.179 18.967 1.00 72.25 78 ILE A N 1
ATOM 651 C CA . ILE A 1 78 ? -15.064 10.876 18.289 1.00 72.25 78 ILE A CA 1
ATOM 652 C C . ILE A 1 78 ? -14.868 11.076 16.785 1.00 72.25 78 ILE A C 1
ATOM 654 O O . ILE A 1 78 ? -14.114 10.329 16.169 1.00 72.25 78 ILE A O 1
ATOM 658 N N . ARG A 1 79 ? -15.504 12.102 16.202 1.00 71.56 79 ARG A N 1
ATOM 659 C CA . ARG A 1 79 ? -15.311 12.448 14.789 1.00 71.56 79 ARG A CA 1
ATOM 660 C C . ARG A 1 79 ? -13.886 12.916 14.525 1.00 71.56 79 ARG A C 1
ATOM 662 O O . ARG A 1 79 ? -13.226 12.363 13.661 1.00 71.56 79 ARG A O 1
ATOM 669 N N . GLU A 1 80 ? -13.377 13.830 15.345 1.00 77.12 80 GLU A N 1
ATOM 670 C CA . GLU A 1 80 ? -11.996 14.307 15.217 1.00 77.12 80 GLU A CA 1
ATOM 671 C C . GLU A 1 80 ? -10.951 13.194 15.390 1.00 77.12 80 GLU A C 1
ATOM 673 O O . GLU A 1 80 ? -9.880 13.263 14.790 1.00 77.12 80 GLU A O 1
ATOM 678 N N . ALA A 1 81 ? -11.220 12.188 16.228 1.00 75.81 81 ALA A N 1
ATOM 679 C CA . ALA A 1 81 ? -10.347 11.025 16.368 1.00 75.81 81 ALA A CA 1
ATOM 680 C C . ALA A 1 81 ? -10.416 10.104 15.139 1.00 75.81 81 ALA A C 1
ATOM 682 O O . ALA A 1 81 ? -9.387 9.598 14.694 1.00 75.81 81 ALA A O 1
ATOM 683 N N . PHE A 1 82 ? -11.612 9.909 14.577 1.00 73.88 82 PHE A N 1
ATOM 684 C CA . PHE A 1 82 ? -11.802 9.140 13.350 1.00 73.88 82 PHE A CA 1
ATOM 685 C C . PHE A 1 82 ? -11.092 9.797 12.160 1.00 73.88 82 PHE A C 1
ATOM 687 O O . PHE A 1 82 ? -10.305 9.133 11.487 1.00 73.88 82 PHE A O 1
ATOM 694 N N . ASP A 1 83 ? -11.291 11.099 11.958 1.00 74.44 83 ASP A N 1
ATOM 695 C CA . ASP A 1 83 ? -10.670 11.851 10.864 1.00 74.44 83 ASP A CA 1
ATOM 696 C C . ASP A 1 83 ? -9.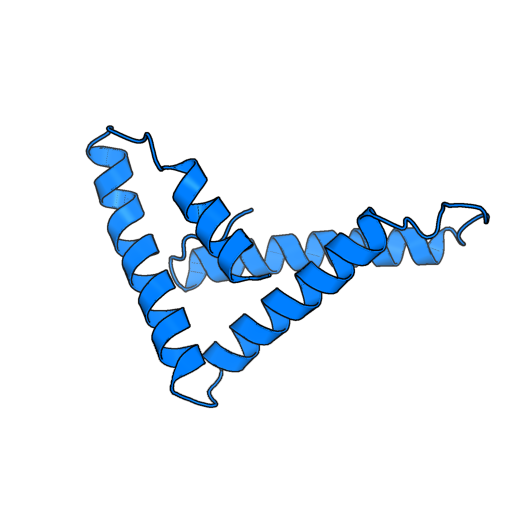135 11.841 10.990 1.00 74.44 83 ASP A C 1
ATOM 698 O O . ASP A 1 83 ? -8.435 11.519 10.034 1.00 74.44 83 ASP A O 1
ATOM 702 N N . ARG A 1 84 ? -8.593 12.043 12.201 1.00 78.81 84 ARG A N 1
ATOM 703 C CA . ARG A 1 84 ? -7.143 11.921 12.441 1.00 78.81 84 ARG A CA 1
ATOM 704 C C . ARG A 1 84 ? -6.596 10.532 12.124 1.00 78.81 84 ARG A C 1
ATOM 706 O O . ARG A 1 84 ? -5.539 10.418 11.513 1.00 78.81 84 ARG A O 1
ATOM 713 N N . SER A 1 85 ? -7.314 9.474 12.503 1.00 73.25 85 SER A N 1
ATOM 714 C CA . SER A 1 85 ? -6.885 8.104 12.191 1.00 73.25 85 SER A CA 1
ATOM 715 C C . SER A 1 85 ? -6.863 7.817 10.686 1.00 73.25 85 SER A C 1
ATOM 717 O O . SER A 1 85 ? -6.081 6.984 10.223 1.00 73.25 85 SER A O 1
ATOM 719 N N . TYR A 1 86 ? -7.697 8.517 9.913 1.00 74.12 86 TYR A N 1
ATOM 720 C CA . TYR A 1 86 ? -7.679 8.440 8.459 1.00 74.12 86 TYR A CA 1
ATOM 721 C C . TYR A 1 86 ? -6.444 9.120 7.877 1.00 74.12 86 TYR A C 1
ATOM 723 O O . TYR A 1 86 ? -5.745 8.508 7.070 1.00 74.12 86 TYR A O 1
ATOM 731 N N . ASP A 1 87 ? -6.142 10.337 8.326 1.00 79.44 87 ASP A N 1
ATOM 732 C CA . ASP A 1 87 ? -4.957 11.073 7.881 1.00 79.44 87 ASP A CA 1
ATOM 733 C C . ASP A 1 87 ? -3.672 10.287 8.185 1.00 79.44 87 ASP A C 1
ATOM 735 O O . ASP A 1 87 ? -2.803 10.144 7.323 1.00 79.44 87 ASP A O 1
ATOM 739 N N . GLU A 1 88 ? -3.585 9.676 9.371 1.00 78.94 88 GLU A N 1
ATOM 740 C CA . GLU A 1 88 ? -2.477 8.790 9.747 1.00 78.94 88 GLU A CA 1
ATOM 741 C C . GLU A 1 88 ? -2.385 7.551 8.843 1.00 78.94 88 GLU A C 1
ATOM 743 O O . GLU A 1 88 ? -1.291 7.145 8.447 1.00 78.94 88 GLU A O 1
ATOM 748 N N . PHE A 1 89 ? -3.520 6.951 8.471 1.00 77.19 89 PHE A N 1
ATOM 749 C CA . PHE A 1 89 ? -3.543 5.817 7.548 1.00 77.19 89 PHE A CA 1
ATOM 750 C C . PHE A 1 89 ? -3.079 6.202 6.138 1.00 77.19 89 PHE A C 1
ATOM 752 O O . PHE A 1 89 ? -2.339 5.444 5.506 1.00 77.19 89 PHE A O 1
ATOM 759 N N . VAL A 1 90 ? -3.493 7.367 5.634 1.00 80.62 90 VAL A N 1
ATOM 760 C CA . VAL A 1 90 ? -3.037 7.885 4.336 1.00 80.62 90 VAL A CA 1
ATOM 761 C C . VAL A 1 90 ? -1.530 8.133 4.369 1.00 80.62 90 VAL A C 1
ATOM 763 O O . VAL A 1 90 ? -0.820 7.623 3.501 1.00 80.62 90 VAL A O 1
ATOM 766 N N . LEU A 1 91 ? -1.034 8.795 5.416 1.00 83.69 91 LEU A N 1
ATOM 767 C CA . LEU A 1 91 ? 0.390 9.064 5.610 1.00 83.69 91 LEU A CA 1
ATOM 768 C C . LEU A 1 91 ? 1.220 7.772 5.663 1.00 83.69 91 LEU A C 1
ATOM 770 O O . LEU A 1 91 ? 2.259 7.671 5.011 1.00 83.69 91 LEU A O 1
ATOM 774 N N . LEU A 1 92 ? 0.746 6.752 6.386 1.00 81.94 92 LEU A N 1
ATOM 775 C CA . LEU A 1 92 ? 1.402 5.444 6.458 1.00 81.94 92 LEU A CA 1
ATOM 776 C C . LEU A 1 92 ? 1.539 4.809 5.066 1.00 81.94 92 LEU A C 1
ATOM 778 O O . LEU A 1 92 ? 2.597 4.283 4.721 1.00 81.94 92 LEU A O 1
ATOM 782 N N . LYS A 1 93 ? 0.479 4.850 4.246 1.00 79.38 93 LYS A N 1
ATOM 783 C CA . LYS A 1 93 ? 0.526 4.317 2.875 1.00 79.38 93 LYS A CA 1
ATOM 784 C C . LYS A 1 93 ? 1.510 5.086 2.001 1.00 79.38 93 LYS A C 1
ATOM 786 O O . LYS A 1 93 ? 2.222 4.465 1.216 1.00 79.38 93 LYS A O 1
ATOM 791 N N . GLU A 1 94 ? 1.549 6.410 2.122 1.00 83.25 94 GLU A N 1
ATOM 792 C CA . GLU A 1 94 ? 2.490 7.255 1.384 1.00 83.25 94 GLU A CA 1
ATOM 793 C C . GLU A 1 94 ? 3.939 6.942 1.757 1.00 83.25 94 GLU A C 1
ATOM 795 O O . GLU A 1 94 ? 4.773 6.763 0.869 1.00 83.25 94 GLU A O 1
ATOM 800 N N . GLN A 1 95 ? 4.224 6.798 3.053 1.00 84.12 95 GLN A N 1
ATOM 801 C CA . GLN A 1 95 ? 5.544 6.410 3.550 1.00 84.12 95 GLN A CA 1
ATOM 802 C C . GLN A 1 95 ? 5.942 5.019 3.054 1.00 84.12 95 GLN A C 1
ATOM 804 O O . GLN A 1 95 ? 7.016 4.864 2.484 1.00 84.12 95 GLN A O 1
ATOM 809 N N . LEU A 1 96 ? 5.054 4.024 3.149 1.00 82.12 96 LEU A N 1
ATOM 810 C CA . LEU A 1 96 ? 5.321 2.677 2.632 1.00 82.12 96 LEU A CA 1
ATOM 811 C C . LEU A 1 96 ? 5.563 2.670 1.118 1.00 82.12 96 LEU A C 1
ATOM 813 O O . LEU A 1 96 ? 6.482 2.005 0.642 1.00 82.12 96 LEU A O 1
ATOM 817 N N . ASN A 1 97 ? 4.768 3.420 0.351 1.00 82.69 97 ASN A N 1
ATOM 818 C CA . ASN A 1 97 ? 4.967 3.550 -1.090 1.00 82.69 97 ASN A CA 1
ATOM 819 C C . ASN A 1 97 ? 6.305 4.216 -1.424 1.00 82.69 97 ASN A C 1
ATOM 821 O O . ASN A 1 97 ? 6.935 3.819 -2.400 1.00 82.69 97 ASN A O 1
ATOM 825 N N . LYS A 1 98 ? 6.738 5.202 -0.634 1.00 85.31 98 LYS A N 1
ATOM 826 C CA . LYS A 1 98 ? 8.009 5.905 -0.827 1.00 85.31 98 LYS A CA 1
ATOM 827 C C . LYS A 1 98 ? 9.210 5.035 -0.453 1.00 85.31 98 LYS A C 1
ATOM 829 O O . LYS A 1 98 ? 10.138 4.923 -1.247 1.00 85.31 98 LYS A O 1
ATOM 834 N N . ASP A 1 99 ? 9.174 4.412 0.719 1.00 84.06 99 ASP A N 1
ATOM 835 C CA . ASP A 1 99 ? 10.325 3.716 1.301 1.00 84.06 99 ASP A CA 1
ATOM 836 C C . ASP A 1 99 ? 10.559 2.347 0.657 1.00 84.06 99 ASP A C 1
ATOM 838 O O . ASP A 1 99 ? 11.699 1.941 0.441 1.00 84.06 99 ASP A O 1
ATOM 842 N N . LEU A 1 100 ? 9.481 1.639 0.309 1.00 81.44 100 LEU A N 1
ATOM 843 C CA . LEU A 1 100 ? 9.546 0.304 -0.292 1.00 81.44 100 LEU A CA 1
ATOM 844 C C . LEU A 1 100 ? 9.286 0.321 -1.807 1.00 81.44 100 LEU A C 1
ATOM 846 O O . LEU A 1 100 ? 9.287 -0.731 -2.450 1.00 81.44 100 LEU A O 1
ATOM 850 N N . ASN A 1 101 ? 9.078 1.512 -2.384 1.00 84.69 101 ASN A N 1
ATOM 851 C CA . ASN A 1 101 ? 8.731 1.712 -3.789 1.00 84.69 101 ASN A CA 1
ATOM 852 C C . ASN A 1 101 ? 7.570 0.790 -4.197 1.00 84.69 101 ASN A C 1
ATOM 854 O O . ASN A 1 101 ? 7.740 -0.102 -5.021 1.00 84.69 101 ASN A O 1
ATOM 858 N N . LEU A 1 102 ? 6.410 0.956 -3.558 1.00 80.25 102 LEU A N 1
ATOM 859 C CA . LEU A 1 102 ? 5.229 0.103 -3.750 1.00 80.25 102 LEU A CA 1
ATOM 860 C C . LEU A 1 102 ? 4.160 0.791 -4.610 1.00 80.25 102 LEU A C 1
ATOM 862 O O . LEU A 1 102 ? 4.208 1.992 -4.875 1.00 80.25 102 LEU A O 1
ATOM 866 N N . CYS A 1 103 ? 3.177 0.003 -5.049 1.00 76.88 103 CYS A N 1
ATOM 867 C CA . CYS A 1 103 ? 2.023 0.449 -5.831 1.00 76.88 103 CYS A CA 1
ATOM 868 C C . CYS A 1 103 ? 0.711 0.320 -5.033 1.00 76.88 103 CYS A C 1
ATOM 870 O O . CYS A 1 103 ? -0.315 -0.121 -5.560 1.00 76.88 103 CYS A O 1
ATOM 872 N N . LEU A 1 104 ? 0.728 0.653 -3.737 1.00 72.75 104 LEU A N 1
ATOM 873 C CA . LEU A 1 104 ? -0.486 0.616 -2.920 1.00 72.75 104 LEU A CA 1
ATOM 874 C C . LEU A 1 104 ? -1.434 1.758 -3.329 1.00 72.75 104 LEU A C 1
ATOM 876 O O . LEU A 1 104 ? -0.969 2.881 -3.545 1.00 72.75 104 LEU A O 1
ATOM 880 N N . PRO A 1 105 ? -2.753 1.512 -3.412 1.00 66.44 105 PRO A N 1
ATOM 881 C CA . PRO A 1 105 ? -3.726 2.550 -3.749 1.00 66.44 105 PRO A CA 1
ATOM 882 C C . PRO A 1 105 ? -3.808 3.632 -2.656 1.00 66.44 105 PRO A C 1
ATOM 884 O O . PRO A 1 105 ? -3.978 3.339 -1.462 1.00 66.44 105 PRO A O 1
ATOM 887 N N . LEU A 1 106 ? -3.715 4.891 -3.087 1.00 56.38 106 LEU A N 1
ATOM 888 C CA . LEU A 1 106 ? -4.027 6.073 -2.278 1.00 56.38 106 LEU A CA 1
ATOM 889 C C . LEU A 1 106 ? -5.538 6.217 -2.103 1.00 56.38 106 LEU A C 1
ATOM 891 O O . LEU A 1 106 ? -6.262 6.061 -3.109 1.00 56.38 106 LEU A O 1
#